Protein AF-A0A851GKM6-F1 (afdb_monomer_lite)

Secondary structure (DSSP, 8-state):
--EEEEEEEETTEEEEEEEEEEEE-SSEEEEEEE-SS-EEEEEEEHHHHH-TT--SPP-EEEEES-----SHHHHHHHHHHHHHHHHHHH-

Structure (mmCIF, N/CA/C/O backbone):
data_AF-A0A851GKM6-F1
#
_entry.id   AF-A0A851GKM6-F1
#
loop_
_atom_site.group_PDB
_atom_site.id
_atom_site.type_symbol
_atom_site.label_atom_id
_atom_site.label_alt_id
_atom_site.label_comp_id
_atom_site.label_asym_id
_atom_site.label_entity_id
_atom_site.label_seq_id
_atom_site.pdbx_PDB_ins_code
_atom_site.Cartn_x
_atom_site.Cartn_y
_atom_site.Cartn_z
_atom_site.occupancy
_atom_site.B_iso_or_equiv
_atom_site.auth_seq_id
_atom_site.auth_comp_id
_atom_site.auth_asym_id
_atom_site.auth_atom_id
_atom_site.pdbx_PDB_model_num
ATOM 1 N N . MET A 1 1 ? -10.585 13.531 2.249 1.00 63.34 1 MET A N 1
ATOM 2 C CA . MET A 1 1 ? -9.996 12.223 1.882 1.00 63.34 1 MET A CA 1
ATOM 3 C C . MET A 1 1 ? -8.528 12.251 2.267 1.00 63.34 1 MET A C 1
ATOM 5 O O . MET A 1 1 ? -7.901 13.280 2.047 1.00 63.34 1 MET A O 1
ATOM 9 N N . LYS A 1 2 ? -8.004 11.197 2.904 1.00 84.38 2 LYS A N 1
ATOM 10 C CA . LYS A 1 2 ? -6.579 11.115 3.266 1.00 84.38 2 LYS A CA 1
ATOM 11 C C . LYS A 1 2 ? -5.785 10.618 2.060 1.00 84.38 2 LYS A C 1
ATOM 13 O O . LYS A 1 2 ? -6.181 9.636 1.432 1.00 84.38 2 LYS A O 1
ATOM 18 N N . GLU A 1 3 ? -4.683 11.290 1.754 1.00 91.19 3 GLU A N 1
ATOM 19 C CA . GLU A 1 3 ? -3.792 10.932 0.654 1.00 91.19 3 GLU A CA 1
ATOM 20 C C . GLU A 1 3 ? -2.350 10.854 1.149 1.00 91.19 3 GLU A C 1
ATOM 22 O O . GLU A 1 3 ? -1.911 11.678 1.953 1.00 91.19 3 GLU A O 1
ATOM 27 N N . PHE A 1 4 ? -1.609 9.873 0.645 1.00 88.94 4 PHE A N 1
ATOM 28 C CA . PHE A 1 4 ? -0.209 9.644 0.969 1.00 88.94 4 PHE A CA 1
ATOM 29 C C . PHE A 1 4 ? 0.597 9.505 -0.316 1.00 88.94 4 PHE A C 1
ATOM 31 O O . PHE A 1 4 ? 0.115 9.020 -1.342 1.00 88.94 4 PHE A O 1
ATOM 38 N N . THR A 1 5 ? 1.860 9.904 -0.247 1.00 93.12 5 THR A N 1
ATOM 39 C CA . THR A 1 5 ? 2.829 9.630 -1.304 1.00 93.12 5 THR A CA 1
ATOM 40 C C . THR A 1 5 ? 3.748 8.511 -0.839 1.00 93.12 5 THR A C 1
ATOM 42 O O . THR A 1 5 ? 4.383 8.636 0.207 1.00 93.12 5 THR A O 1
ATOM 45 N N . LEU A 1 6 ? 3.844 7.438 -1.622 1.00 93.12 6 LEU A N 1
ATOM 46 C CA . LEU A 1 6 ? 4.772 6.339 -1.377 1.00 93.12 6 LEU A CA 1
ATOM 47 C C . LEU A 1 6 ? 5.958 6.463 -2.334 1.00 93.12 6 LEU A C 1
ATOM 49 O O . LEU A 1 6 ? 5.775 6.555 -3.548 1.00 93.12 6 LEU A O 1
ATOM 53 N N . TYR A 1 7 ? 7.166 6.440 -1.783 1.00 92.56 7 TYR A N 1
ATOM 54 C CA . TYR A 1 7 ? 8.407 6.406 -2.552 1.00 92.56 7 TYR A CA 1
ATOM 55 C C . TYR A 1 7 ? 8.951 4.981 -2.516 1.00 92.56 7 TYR A C 1
ATOM 57 O O . TYR A 1 7 ? 9.297 4.476 -1.447 1.00 92.56 7 TYR A O 1
ATOM 65 N N . VAL A 1 8 ? 8.977 4.317 -3.670 1.00 91.69 8 VAL A N 1
ATOM 66 C CA . VAL A 1 8 ? 9.400 2.916 -3.790 1.00 91.69 8 VAL A CA 1
ATOM 67 C C . VAL A 1 8 ? 10.461 2.770 -4.867 1.00 91.69 8 VAL A C 1
ATOM 69 O O . VAL A 1 8 ? 10.334 3.340 -5.947 1.00 91.69 8 VAL A O 1
ATOM 72 N N . THR A 1 9 ? 11.476 1.960 -4.593 1.00 88.69 9 THR A N 1
ATOM 73 C CA . THR A 1 9 ? 12.501 1.596 -5.571 1.00 88.69 9 THR A CA 1
ATOM 74 C C . THR A 1 9 ? 12.209 0.192 -6.088 1.00 88.69 9 THR A C 1
ATOM 76 O O . THR A 1 9 ? 12.072 -0.748 -5.307 1.00 88.69 9 THR A O 1
ATOM 79 N N . HIS A 1 10 ? 12.121 0.032 -7.406 1.00 86.56 10 HIS A N 1
ATOM 80 C CA . HIS A 1 10 ? 11.916 -1.257 -8.061 1.00 86.56 10 HIS A CA 1
ATOM 81 C C . HIS A 1 10 ? 12.838 -1.389 -9.274 1.00 86.56 10 HIS A C 1
ATOM 83 O O . HIS A 1 10 ? 12.843 -0.526 -10.152 1.00 86.56 10 HIS A O 1
ATOM 89 N N . ARG A 1 11 ? 13.632 -2.470 -9.319 1.00 85.56 11 ARG A N 1
ATOM 90 C CA . ARG A 1 11 ? 14.635 -2.730 -10.372 1.00 85.56 11 ARG A CA 1
ATOM 91 C C . ARG A 1 11 ? 15.511 -1.501 -10.663 1.00 85.56 11 ARG A C 1
ATOM 93 O O . ARG A 1 11 ? 15.648 -1.088 -11.810 1.00 85.56 11 ARG A O 1
ATOM 100 N N . LEU A 1 12 ? 16.060 -0.908 -9.596 1.00 85.38 12 LEU A N 1
ATOM 101 C CA . LEU A 1 12 ? 16.941 0.274 -9.626 1.00 85.38 12 LEU A CA 1
ATOM 102 C C . LEU A 1 12 ? 16.286 1.573 -10.132 1.00 85.38 12 LEU A C 1
ATOM 104 O O . LEU A 1 12 ? 16.985 2.544 -10.404 1.00 85.38 12 LEU A O 1
ATOM 108 N N . LYS A 1 13 ? 14.957 1.609 -10.263 1.00 88.62 13 LYS A N 1
ATOM 109 C CA . LYS A 1 13 ? 14.207 2.821 -10.602 1.00 88.62 13 LYS A CA 1
ATOM 110 C C . LYS A 1 13 ? 13.343 3.250 -9.434 1.00 88.62 13 LYS A C 1
ATOM 112 O O . LYS A 1 13 ? 12.678 2.415 -8.821 1.00 88.62 13 LYS A O 1
ATOM 117 N N . ASP A 1 14 ? 13.313 4.549 -9.189 1.00 91.31 14 ASP A N 1
ATOM 118 C CA . ASP A 1 14 ? 12.451 5.138 -8.177 1.00 91.31 14 ASP A CA 1
ATOM 119 C C . ASP A 1 14 ? 11.096 5.505 -8.769 1.00 91.31 14 ASP A C 1
ATOM 121 O O . ASP A 1 14 ? 10.984 6.066 -9.862 1.00 91.31 14 ASP A O 1
ATOM 125 N N . TYR A 1 15 ? 10.051 5.187 -8.018 1.00 89.94 15 TYR A N 1
ATOM 126 C CA . TYR A 1 15 ? 8.673 5.475 -8.363 1.00 89.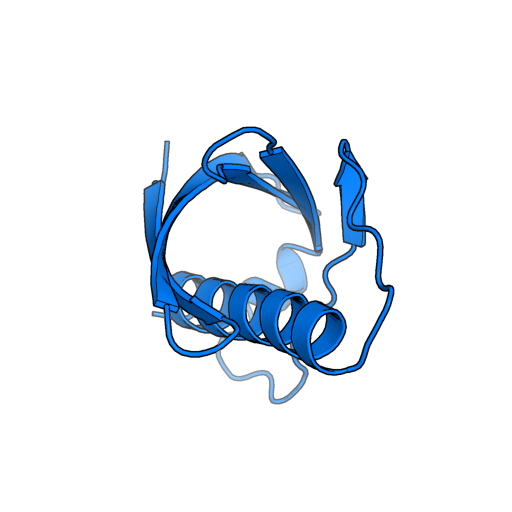94 15 TYR A CA 1
ATOM 127 C C . TYR A 1 15 ? 8.018 6.244 -7.228 1.00 89.94 15 TYR A C 1
ATOM 129 O O . TYR A 1 15 ? 8.143 5.908 -6.047 1.00 89.94 15 TYR A O 1
ATOM 137 N N . LYS A 1 16 ? 7.258 7.262 -7.620 1.00 93.19 16 LYS A N 1
ATOM 138 C CA . LYS A 1 16 ? 6.358 7.997 -6.742 1.00 93.19 16 LYS A CA 1
ATOM 139 C C . LYS A 1 16 ? 4.945 7.481 -6.980 1.00 93.19 16 LYS A C 1
ATOM 141 O O . LYS A 1 16 ? 4.354 7.763 -8.020 1.00 93.19 16 LYS A O 1
ATOM 146 N N . LEU A 1 17 ? 4.421 6.709 -6.036 1.00 94.06 17 LEU A N 1
ATOM 147 C CA . LEU A 1 17 ? 3.058 6.191 -6.085 1.00 94.06 17 LEU A CA 1
ATOM 148 C C . LEU A 1 17 ? 2.150 7.072 -5.234 1.00 94.06 17 LEU A C 1
ATOM 150 O O . LEU A 1 17 ? 2.515 7.475 -4.126 1.00 94.06 17 LEU A O 1
ATOM 154 N N . LYS A 1 18 ? 0.951 7.355 -5.738 1.00 94.88 18 LYS A N 1
ATOM 155 C CA . LYS A 1 18 ? -0.077 8.060 -4.969 1.00 94.88 18 LYS A CA 1
ATOM 156 C C . LYS A 1 18 ? -0.996 7.032 -4.320 1.00 94.88 18 LYS A C 1
ATOM 158 O O . LYS A 1 18 ? -1.465 6.128 -5.002 1.00 94.88 18 LYS A O 1
ATOM 163 N N . ALA A 1 19 ? -1.248 7.164 -3.025 1.00 95.62 19 ALA A N 1
ATOM 164 C CA . ALA A 1 19 ? -2.177 6.319 -2.290 1.00 95.62 19 ALA A CA 1
ATOM 165 C C . ALA A 1 19 ? -3.318 7.171 -1.725 1.00 95.62 19 ALA A C 1
ATOM 167 O O . ALA A 1 19 ? -3.061 8.166 -1.052 1.00 95.62 19 ALA A O 1
ATOM 168 N N . THR A 1 20 ? -4.564 6.779 -1.975 1.00 95.38 20 THR A N 1
ATOM 169 C CA . THR A 1 20 ? -5.755 7.515 -1.528 1.00 95.38 20 THR A CA 1
ATOM 170 C C . THR A 1 20 ? -6.661 6.584 -0.732 1.00 95.38 20 THR A C 1
ATOM 172 O O . THR A 1 20 ? -6.972 5.481 -1.181 1.00 95.38 20 THR A O 1
ATOM 175 N N . VAL A 1 21 ? -7.086 7.017 0.458 1.00 94.12 21 VAL A N 1
ATOM 176 C CA . VAL A 1 21 ? -8.107 6.306 1.243 1.00 94.12 21 VAL A CA 1
ATOM 177 C C . VAL A 1 21 ? -9.464 6.546 0.585 1.00 94.12 21 VAL A C 1
ATOM 179 O O . VAL A 1 21 ? -9.987 7.659 0.636 1.00 94.12 21 VAL A O 1
ATOM 182 N N . GLU A 1 22 ? -10.021 5.507 -0.038 1.00 94.31 22 GLU A N 1
ATOM 183 C CA . GLU A 1 22 ? -11.320 5.571 -0.726 1.00 94.31 22 GLU A CA 1
ATOM 184 C C . GLU A 1 22 ? -12.483 5.252 0.212 1.00 94.31 22 GLU A C 1
ATOM 186 O O . GLU A 1 22 ? -13.591 5.748 0.030 1.00 94.31 22 GLU A O 1
ATOM 191 N N . TYR A 1 23 ? -12.235 4.417 1.221 1.00 93.12 23 TYR A N 1
ATOM 192 C CA . TYR A 1 23 ? -13.247 4.001 2.180 1.00 93.12 23 TYR A CA 1
ATOM 193 C C . TYR A 1 23 ? -12.620 3.756 3.548 1.00 93.12 23 TYR A C 1
ATOM 195 O O . TYR A 1 23 ? -11.572 3.121 3.661 1.00 93.12 23 TYR A O 1
ATOM 203 N N . GLU A 1 24 ? -13.287 4.225 4.594 1.00 90.81 24 GLU A N 1
ATOM 204 C CA . GLU A 1 24 ? -12.874 4.042 5.981 1.00 90.81 24 GLU A CA 1
ATOM 205 C C . GLU A 1 24 ? -14.126 3.793 6.822 1.00 90.81 24 GLU A C 1
ATOM 207 O O . GLU A 1 24 ? -15.084 4.562 6.789 1.00 90.81 24 GLU A O 1
ATOM 212 N N . SER A 1 25 ? -14.126 2.685 7.555 1.00 90.62 25 SER A N 1
ATOM 213 C CA . SER A 1 25 ? -15.185 2.304 8.488 1.00 90.62 25 SER A CA 1
ATOM 214 C C . SER A 1 25 ? -14.562 1.774 9.772 1.00 90.62 25 SER A C 1
ATOM 216 O O . SER A 1 25 ? -13.361 1.530 9.841 1.00 90.62 25 SER A O 1
ATOM 218 N N . ASN A 1 26 ? -15.386 1.491 10.780 1.00 86.38 26 ASN A N 1
ATOM 219 C CA . ASN A 1 26 ? -14.905 0.864 12.009 1.00 86.38 26 ASN A CA 1
ATOM 220 C C . ASN A 1 26 ? -14.373 -0.563 11.814 1.00 86.38 26 ASN A C 1
ATOM 222 O O . ASN A 1 26 ? -13.729 -1.062 12.725 1.00 86.38 26 ASN A O 1
ATOM 226 N N . GLN A 1 27 ? -14.635 -1.222 10.682 1.00 87.38 27 GLN A N 1
ATOM 227 C CA . GLN A 1 27 ? -14.241 -2.616 10.445 1.00 87.38 27 GLN A CA 1
ATOM 228 C C . GLN A 1 27 ? -13.127 -2.740 9.410 1.00 87.38 27 GLN A C 1
ATOM 230 O O . GLN A 1 27 ? -12.171 -3.483 9.619 1.00 87.38 27 GLN A O 1
ATOM 235 N N . ILE A 1 28 ? -13.225 -1.992 8.314 1.00 91.88 28 IL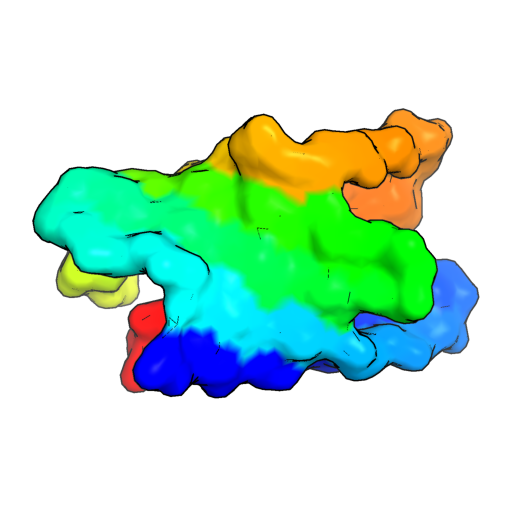E A N 1
ATOM 236 C CA . ILE A 1 28 ? -12.294 -2.070 7.190 1.00 91.88 28 ILE A CA 1
ATOM 237 C C . ILE A 1 28 ? -11.874 -0.685 6.709 1.00 91.88 28 ILE A C 1
ATOM 239 O O . ILE A 1 28 ? -12.618 0.290 6.846 1.00 91.88 28 ILE A O 1
ATOM 243 N N . MET A 1 29 ? -10.702 -0.632 6.089 1.00 92.75 29 MET A N 1
ATOM 244 C CA . MET A 1 29 ? -10.213 0.510 5.330 1.00 92.75 29 MET A CA 1
ATOM 245 C C . MET A 1 29 ? -9.790 0.040 3.9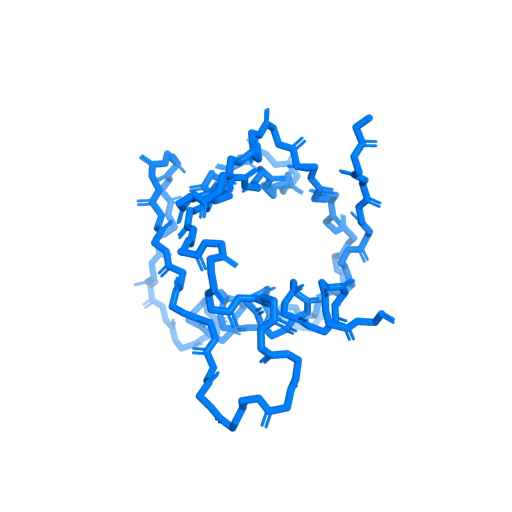41 1.00 92.75 29 MET A C 1
ATOM 247 O O . MET A 1 29 ? -9.258 -1.059 3.784 1.00 92.75 29 MET A O 1
ATOM 251 N N . ARG A 1 30 ? -10.059 0.871 2.930 1.00 94.94 30 ARG A N 1
ATOM 252 C CA . ARG A 1 30 ? -9.659 0.637 1.543 1.00 94.94 30 ARG A CA 1
ATOM 253 C C . ARG A 1 30 ? -8.792 1.772 1.041 1.00 94.94 30 ARG A C 1
ATOM 255 O O . ARG A 1 30 ? -9.164 2.942 1.144 1.00 94.94 30 ARG A O 1
ATOM 262 N N . ILE A 1 31 ? -7.654 1.406 0.472 1.00 95.25 31 ILE A N 1
ATOM 263 C CA . ILE A 1 31 ? -6.664 2.331 -0.061 1.00 95.25 31 ILE A CA 1
ATOM 264 C C . ILE A 1 31 ? -6.392 1.970 -1.510 1.00 95.25 31 ILE A C 1
ATOM 266 O O . ILE A 1 31 ? -5.963 0.854 -1.804 1.00 95.25 31 ILE A O 1
ATOM 270 N N . ARG A 1 32 ? -6.594 2.927 -2.414 1.00 96.00 32 ARG A N 1
ATOM 271 C CA . ARG A 1 32 ? -6.176 2.785 -3.803 1.00 96.00 32 ARG A CA 1
ATOM 272 C C . ARG A 1 32 ? -4.756 3.297 -3.965 1.00 96.00 32 ARG A C 1
ATOM 274 O O . ARG A 1 32 ? -4.483 4.460 -3.686 1.00 96.00 32 ARG A O 1
ATOM 281 N N . VAL A 1 33 ? -3.862 2.436 -4.435 1.00 94.88 33 VAL A N 1
ATOM 282 C CA . VAL A 1 33 ? -2.489 2.776 -4.815 1.00 94.88 33 VAL A CA 1
ATOM 283 C C . VAL A 1 33 ? -2.430 2.914 -6.331 1.00 94.88 33 VAL A C 1
ATOM 285 O O . VAL A 1 33 ? -2.706 1.971 -7.071 1.00 94.88 33 VAL A O 1
ATOM 288 N N . LEU A 1 34 ? -2.077 4.105 -6.793 1.00 92.81 34 LEU A N 1
ATOM 289 C CA . LEU A 1 34 ? -1.962 4.468 -8.196 1.00 92.81 34 LEU A CA 1
ATOM 290 C C . LEU A 1 34 ? -0.513 4.278 -8.650 1.00 92.81 34 LEU A C 1
ATOM 292 O O . LEU A 1 34 ? 0.394 4.981 -8.197 1.00 92.81 34 LEU A O 1
ATOM 296 N N . GLY A 1 35 ? -0.308 3.322 -9.552 1.00 87.00 35 GLY A N 1
ATOM 297 C CA . GLY A 1 35 ? 0.896 3.219 -10.367 1.00 87.00 35 GLY A CA 1
ATOM 298 C C . GLY A 1 35 ? 0.766 4.011 -11.666 1.00 87.00 35 GLY A C 1
ATOM 299 O O . GLY A 1 35 ? -0.266 4.607 -11.959 1.00 87.00 35 GLY A O 1
ATOM 300 N N . THR A 1 36 ? 1.816 3.981 -12.488 1.00 82.56 36 THR A N 1
ATOM 301 C CA . THR A 1 36 ? 1.881 4.770 -13.731 1.00 82.56 36 THR A CA 1
ATOM 302 C C . THR A 1 36 ? 0.795 4.407 -14.747 1.00 82.56 36 THR A C 1
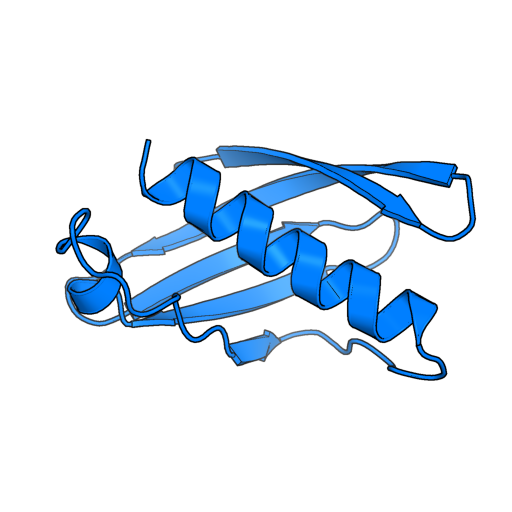ATOM 304 O O . THR A 1 36 ? 0.319 5.274 -15.469 1.00 82.56 36 THR A O 1
ATOM 307 N N . LYS A 1 37 ? 0.419 3.125 -14.839 1.00 83.88 37 LYS A N 1
ATOM 308 C CA . LYS A 1 37 ? -0.558 2.624 -15.831 1.00 83.88 37 LYS A CA 1
ATOM 309 C C . LYS A 1 37 ? -1.743 1.880 -15.222 1.00 83.88 37 LYS A C 1
ATOM 311 O O . LYS A 1 37 ? -2.710 1.593 -15.917 1.00 83.88 37 LYS A O 1
ATOM 316 N N . ARG A 1 38 ? -1.636 1.472 -13.960 1.00 88.12 38 ARG A N 1
ATOM 317 C CA . ARG A 1 38 ? -2.596 0.599 -13.277 1.00 88.12 38 ARG A CA 1
ATOM 318 C C . ARG A 1 38 ? -2.741 1.050 -11.835 1.00 88.12 38 ARG A C 1
ATOM 320 O O . ARG A 1 38 ? -1.857 1.720 -11.308 1.00 88.12 38 ARG A O 1
ATOM 327 N N . SER A 1 39 ? -3.833 0.645 -11.204 1.00 92.81 39 SER A N 1
ATOM 328 C CA . SER A 1 39 ? -4.059 0.855 -9.778 1.00 92.81 39 SER A CA 1
ATOM 329 C C . SER A 1 39 ? -4.315 -0.467 -9.067 1.00 92.81 39 SER A C 1
ATOM 331 O O . SER A 1 39 ? -4.723 -1.445 -9.696 1.00 92.81 39 SER A O 1
ATOM 333 N N . LEU A 1 40 ? -4.054 -0.480 -7.764 1.00 94.06 40 LEU A N 1
ATOM 334 C CA . LEU A 1 40 ? -4.410 -1.564 -6.859 1.00 94.06 40 LEU A CA 1
ATOM 335 C C . LEU A 1 40 ? -5.334 -1.011 -5.786 1.00 94.06 40 LEU A C 1
ATOM 337 O O . LEU A 1 40 ? -5.010 0.006 -5.176 1.00 94.06 40 LEU A O 1
ATOM 341 N N . LEU A 1 41 ? -6.446 -1.691 -5.528 1.00 95.50 41 LEU A N 1
ATOM 342 C CA . LEU A 1 41 ? -7.264 -1.430 -4.352 1.00 95.50 41 LEU A CA 1
ATOM 343 C C . LEU A 1 41 ? -6.884 -2.429 -3.268 1.00 95.50 41 LEU A C 1
ATOM 345 O O . LEU A 1 41 ? -7.057 -3.637 -3.433 1.00 95.50 41 LEU A O 1
ATOM 349 N N . LEU A 1 42 ? -6.371 -1.913 -2.162 1.00 94.88 42 LEU A N 1
ATOM 350 C CA . LEU A 1 42 ? -5.972 -2.683 -0.998 1.00 94.88 42 LEU A CA 1
ATOM 351 C C . LEU A 1 42 ? -7.014 -2.518 0.099 1.00 94.88 42 LEU A C 1
ATOM 353 O O . LEU A 1 42 ? -7.504 -1.417 0.323 1.00 94.88 42 LEU A O 1
ATOM 357 N N . GLU A 1 43 ? -7.330 -3.598 0.800 1.00 94.81 43 GLU A N 1
ATOM 358 C CA . GLU A 1 43 ? -8.220 -3.592 1.956 1.00 94.81 43 GLU A CA 1
ATOM 359 C C . GLU A 1 43 ? -7.527 -4.208 3.166 1.00 94.81 43 GLU A C 1
ATOM 361 O O . GLU A 1 43 ? -6.829 -5.220 3.053 1.00 94.81 43 GLU A O 1
ATOM 366 N N . ASN A 1 44 ? -7.755 -3.617 4.332 1.00 91.81 44 ASN A N 1
ATOM 367 C CA . ASN A 1 44 ? -7.315 -4.147 5.612 1.00 91.81 44 ASN A CA 1
ATOM 368 C C . ASN A 1 44 ? -8.394 -3.983 6.689 1.00 91.81 44 ASN A C 1
ATOM 370 O O . ASN A 1 44 ? -9.342 -3.211 6.541 1.00 91.81 44 ASN A O 1
ATOM 374 N N . ASN A 1 45 ? -8.214 -4.686 7.809 1.00 87.19 45 ASN A N 1
ATOM 375 C CA . ASN A 1 45 ? -9.068 -4.534 8.985 1.00 87.19 45 ASN A CA 1
ATOM 376 C C . ASN A 1 45 ? -8.670 -3.280 9.775 1.00 87.19 45 ASN A C 1
ATOM 378 O O . ASN A 1 45 ? -7.600 -3.228 10.385 1.00 87.19 45 ASN A O 1
ATOM 382 N N . TYR A 1 46 ? -9.557 -2.290 9.810 1.00 81.56 46 TYR A N 1
ATOM 383 C CA . TYR A 1 46 ? -9.330 -1.001 10.462 1.00 81.56 46 TYR A CA 1
ATOM 384 C C . TYR A 1 46 ? -9.137 -1.075 11.992 1.00 81.56 46 TYR A C 1
ATOM 386 O O . TYR A 1 46 ? -8.266 -0.372 12.504 1.00 81.56 46 TYR A O 1
ATOM 394 N N . PRO A 1 47 ? -9.830 -1.947 12.758 1.00 73.25 47 PRO A N 1
ATOM 395 C CA . PRO A 1 47 ? -9.570 -2.111 14.190 1.00 73.25 47 PRO A CA 1
ATOM 396 C C . PRO A 1 47 ? -8.115 -2.446 14.525 1.00 73.25 47 PRO A C 1
ATOM 398 O O . PRO A 1 47 ? -7.617 -2.032 15.569 1.00 73.25 47 PRO A O 1
ATOM 401 N N . LEU A 1 48 ? -7.415 -3.166 13.637 1.00 70.12 48 LEU A N 1
ATOM 402 C CA . LEU A 1 48 ? -6.003 -3.503 13.830 1.00 70.12 48 LEU A CA 1
ATOM 403 C C . LEU A 1 48 ? -5.093 -2.273 13.711 1.00 70.12 48 LEU A C 1
ATOM 405 O O . LEU A 1 48 ? -4.038 -2.254 14.337 1.00 70.12 48 LEU A O 1
ATOM 409 N N . LEU A 1 49 ? -5.506 -1.245 12.959 1.00 69.62 49 LEU A N 1
ATOM 410 C CA . LEU A 1 49 ? -4.778 0.023 12.841 1.00 69.62 49 LEU A CA 1
ATOM 411 C C . LEU A 1 49 ? -4.848 0.856 14.119 1.00 69.62 49 LEU A C 1
ATOM 413 O O . LEU A 1 49 ? -3.853 1.463 14.501 1.00 69.62 49 LEU A O 1
ATOM 417 N N . LYS A 1 50 ? -6.011 0.881 14.788 1.00 67.94 50 LYS A N 1
ATOM 418 C CA . LYS A 1 50 ? -6.207 1.682 16.010 1.00 67.94 50 LYS A CA 1
ATOM 419 C C . LYS A 1 50 ? -5.291 1.246 17.153 1.00 67.94 50 LYS A C 1
ATOM 421 O O . LYS A 1 50 ? -4.922 2.070 17.982 1.00 67.94 50 LYS A O 1
ATOM 426 N N . ASN A 1 51 ? -4.887 -0.024 17.179 1.00 70.06 51 ASN A N 1
ATOM 427 C CA . ASN A 1 51 ? -3.845 -0.503 18.083 1.00 70.06 51 ASN A CA 1
ATOM 428 C C . ASN A 1 51 ? -2.457 -0.171 17.517 1.00 70.06 51 ASN A C 1
ATOM 430 O O . ASN A 1 51 ? -1.733 -1.048 17.045 1.00 70.06 51 ASN A O 1
ATOM 434 N N . THR A 1 52 ? -2.067 1.099 17.604 1.00 63.78 52 THR A N 1
ATOM 435 C CA . THR A 1 52 ? -0.756 1.607 17.159 1.00 63.78 52 THR A CA 1
ATOM 436 C C . THR A 1 52 ? 0.427 0.873 17.810 1.00 63.78 52 THR A C 1
ATOM 438 O O . THR A 1 52 ? 1.446 0.662 17.158 1.00 63.78 52 THR A O 1
ATOM 441 N N . ASN A 1 53 ? 0.258 0.371 19.040 1.00 67.19 53 ASN A N 1
ATOM 442 C CA . ASN A 1 53 ? 1.255 -0.421 19.781 1.00 67.19 53 ASN A CA 1
ATOM 443 C C . ASN A 1 53 ? 1.273 -1.924 19.435 1.00 67.19 53 ASN A C 1
ATOM 445 O O . ASN A 1 53 ? 2.024 -2.699 20.033 1.00 67.19 53 ASN A O 1
ATOM 449 N N . SER A 1 54 ? 0.439 -2.377 18.496 1.00 68.00 54 SER A N 1
ATOM 450 C CA . SER A 1 54 ? 0.442 -3.774 18.069 1.00 68.00 54 SER A CA 1
ATOM 451 C C . SER A 1 54 ? 1.717 -4.096 17.286 1.00 68.00 54 SER A C 1
ATOM 453 O O . SER A 1 54 ? 1.966 -3.535 16.218 1.00 68.00 54 SER A O 1
ATOM 455 N N . LYS A 1 55 ? 2.475 -5.087 17.777 1.00 68.94 55 LYS A N 1
ATOM 456 C CA . LYS A 1 55 ? 3.590 -5.716 17.043 1.00 68.94 55 LYS A CA 1
ATOM 457 C C . LYS A 1 55 ? 3.123 -6.555 15.847 1.00 68.94 55 LYS A C 1
ATOM 459 O O . LYS A 1 55 ? 3.949 -6.988 15.051 1.00 68.94 55 LYS A O 1
ATOM 464 N N . LYS A 1 56 ? 1.817 -6.829 15.725 1.00 70.31 56 LYS A N 1
ATOM 465 C CA . LYS A 1 56 ? 1.263 -7.521 14.555 1.00 70.31 56 LYS A CA 1
ATOM 466 C C . LYS A 1 56 ? 1.150 -6.529 13.398 1.00 70.31 56 LYS A C 1
ATOM 468 O O . LYS A 1 56 ? 0.494 -5.498 13.555 1.00 70.31 56 LYS A O 1
ATOM 473 N N . GLY A 1 57 ? 1.776 -6.870 12.272 1.00 71.31 57 GLY A N 1
ATOM 474 C CA . GLY A 1 57 ? 1.666 -6.122 11.021 1.00 71.31 57 GLY A CA 1
ATOM 475 C C . GLY A 1 57 ? 0.242 -6.137 10.468 1.00 71.31 57 GLY A C 1
ATOM 476 O O . GLY A 1 57 ? -0.559 -7.029 10.775 1.00 71.31 57 GLY A O 1
ATOM 477 N N . ILE A 1 58 ? -0.082 -5.137 9.657 1.00 84.00 58 ILE A N 1
ATOM 478 C CA . ILE A 1 58 ? -1.396 -5.030 9.028 1.00 84.00 58 ILE A CA 1
ATOM 479 C C . ILE A 1 58 ? -1.493 -6.062 7.908 1.00 84.00 58 ILE A C 1
ATOM 481 O O . ILE A 1 58 ? -0.683 -6.088 6.984 1.00 84.00 58 ILE A O 1
ATOM 485 N N . GLN A 1 59 ? -2.528 -6.898 7.959 1.00 86.25 59 GLN A N 1
ATOM 486 C CA . GLN A 1 59 ? -2.835 -7.794 6.851 1.00 86.25 59 GLN A CA 1
ATOM 487 C C . GLN A 1 59 ? -3.560 -7.026 5.748 1.00 86.25 59 GLN A C 1
ATOM 489 O O . GLN A 1 59 ? -4.692 -6.573 5.938 1.00 86.25 59 GLN A O 1
ATOM 494 N N . TRP A 1 60 ? -2.903 -6.918 4.598 1.00 90.31 60 TRP A N 1
ATOM 495 C CA . TRP A 1 60 ? -3.445 -6.312 3.390 1.00 90.31 60 TRP A CA 1
ATOM 496 C C . TRP A 1 60 ? -3.965 -7.381 2.434 1.00 90.31 60 TRP A C 1
ATOM 498 O O . TRP A 1 60 ? -3.345 -8.427 2.245 1.00 90.31 60 TRP A O 1
ATOM 508 N N . LYS A 1 61 ? -5.105 -7.103 1.807 1.00 91.75 61 LYS A N 1
ATOM 509 C CA . LYS A 1 61 ? -5.694 -7.923 0.747 1.00 91.75 61 LYS A CA 1
ATOM 510 C C . LYS A 1 61 ? -5.890 -7.073 -0.497 1.00 91.75 61 LYS A C 1
ATOM 512 O O . LYS A 1 61 ? -6.395 -5.959 -0.402 1.00 91.75 61 LYS A O 1
ATOM 517 N N . ILE A 1 62 ? -5.539 -7.606 -1.662 1.00 92.19 62 ILE A N 1
ATOM 518 C CA . ILE A 1 62 ? -5.861 -6.970 -2.942 1.00 92.19 62 ILE A CA 1
ATOM 519 C C . ILE A 1 62 ? -7.335 -7.264 -3.244 1.00 92.19 62 ILE A C 1
ATOM 521 O O . ILE A 1 62 ? -7.735 -8.425 -3.305 1.00 92.19 62 ILE A O 1
ATOM 525 N N . ARG A 1 63 ? -8.150 -6.216 -3.380 1.00 93.31 63 ARG A N 1
ATOM 526 C CA . ARG A 1 63 ? -9.575 -6.306 -3.735 1.00 93.31 63 ARG A CA 1
ATOM 527 C C . ARG A 1 63 ? -9.819 -6.068 -5.215 1.00 93.31 63 ARG A C 1
ATOM 529 O O . ARG A 1 63 ? -10.620 -6.775 -5.812 1.00 93.31 63 ARG A O 1
ATOM 536 N N . GLU A 1 64 ? -9.120 -5.098 -5.793 1.00 91.50 64 GLU A N 1
ATOM 537 C CA . GLU A 1 64 ? -9.197 -4.779 -7.217 1.00 91.50 64 GLU A CA 1
ATOM 538 C C . GLU A 1 64 ? -7.805 -4.529 -7.786 1.00 91.50 64 GLU A C 1
ATOM 540 O O . GLU A 1 64 ? -6.889 -4.084 -7.087 1.00 91.50 64 GLU A O 1
ATOM 545 N N . GLY A 1 65 ? -7.682 -4.765 -9.089 1.00 86.81 65 GLY A N 1
ATOM 546 C CA . GLY A 1 65 ? -6.409 -4.740 -9.788 1.00 86.81 65 GLY A CA 1
ATOM 547 C C . GLY A 1 65 ? -5.699 -6.089 -9.721 1.00 86.81 65 GLY A C 1
ATOM 548 O O . GLY A 1 65 ? -6.041 -6.977 -8.942 1.00 86.81 65 GLY A O 1
ATOM 549 N N . HIS A 1 66 ? -4.711 -6.248 -10.592 1.00 80.38 66 HIS A N 1
ATOM 550 C CA . HIS A 1 66 ? -3.895 -7.448 -10.660 1.00 80.38 66 HIS A CA 1
ATOM 551 C C . HIS A 1 66 ? -2.433 -7.056 -10.495 1.00 80.38 66 HIS A C 1
ATOM 553 O O . HIS A 1 66 ? -1.929 -6.199 -11.231 1.00 80.38 66 HIS A O 1
ATOM 559 N N . PHE A 1 67 ? -1.778 -7.686 -9.527 1.00 80.88 67 PHE A N 1
ATOM 560 C CA . PHE A 1 67 ? -0.343 -7.597 -9.333 1.00 80.88 67 PHE A CA 1
ATOM 561 C C . PHE A 1 67 ? 0.253 -8.948 -9.713 1.00 80.88 67 PHE A C 1
ATOM 563 O O . PHE A 1 67 ? 0.105 -9.926 -8.985 1.00 80.88 67 PHE A O 1
ATOM 570 N N . ASP A 1 68 ? 0.838 -8.994 -10.905 1.00 76.62 68 ASP A N 1
ATOM 571 C CA . ASP A 1 68 ? 1.427 -10.207 -11.457 1.00 76.62 68 ASP A CA 1
ATOM 572 C C . ASP A 1 68 ? 2.808 -10.395 -10.829 1.00 76.62 68 ASP A C 1
ATOM 574 O O . ASP A 1 68 ? 3.728 -9.621 -11.099 1.00 76.62 68 ASP A O 1
ATOM 578 N N . VAL A 1 69 ? 2.920 -11.365 -9.926 1.00 78.06 69 VAL A N 1
ATOM 579 C CA . VAL A 1 69 ? 4.181 -11.692 -9.263 1.00 78.06 69 VAL A CA 1
ATOM 580 C C . VAL A 1 69 ? 4.924 -12.674 -10.154 1.00 78.06 69 VAL A C 1
ATOM 582 O O . VAL A 1 69 ? 4.695 -13.881 -10.082 1.00 78.06 69 VAL A O 1
ATOM 585 N N . LYS A 1 70 ? 5.802 -12.152 -11.012 1.00 81.94 70 LYS A N 1
ATOM 586 C CA . LYS A 1 70 ? 6.611 -12.991 -11.906 1.00 81.94 70 LYS A CA 1
ATOM 587 C C . LYS A 1 70 ? 7.943 -13.377 -11.288 1.00 81.94 70 LYS A C 1
ATOM 589 O O . LYS A 1 70 ? 8.479 -14.433 -11.609 1.00 81.94 70 LYS A O 1
ATOM 594 N N . ASP A 1 71 ? 8.472 -12.523 -10.417 1.00 83.56 71 ASP A N 1
ATOM 595 C CA . ASP A 1 71 ? 9.744 -12.741 -9.742 1.00 83.56 71 ASP A CA 1
ATOM 596 C C . ASP A 1 71 ? 9.787 -12.151 -8.318 1.00 83.56 71 ASP A C 1
ATOM 598 O O . ASP A 1 71 ? 8.822 -11.588 -7.783 1.00 83.56 71 ASP A O 1
ATOM 602 N N . GLU A 1 72 ? 10.937 -12.330 -7.667 1.00 83.88 72 GLU A N 1
ATOM 603 C CA . GLU A 1 72 ? 11.176 -11.862 -6.305 1.00 83.88 72 GLU A CA 1
ATOM 604 C C . GLU A 1 72 ? 11.145 -10.328 -6.196 1.00 83.88 72 GLU A C 1
ATOM 606 O O . GLU A 1 72 ? 10.697 -9.788 -5.182 1.00 83.88 72 GLU A O 1
ATOM 611 N N . HIS A 1 73 ? 11.577 -9.597 -7.229 1.00 83.31 73 HIS A N 1
ATOM 612 C CA . HIS A 1 73 ? 11.575 -8.134 -7.202 1.00 83.31 73 HIS A CA 1
ATOM 613 C C . HIS A 1 73 ? 10.154 -7.578 -7.177 1.00 83.31 73 HIS A C 1
ATOM 615 O O . HIS A 1 73 ? 9.885 -6.635 -6.424 1.00 83.31 73 HIS A O 1
ATOM 621 N N . ASP A 1 74 ? 9.246 -8.198 -7.930 1.00 84.56 74 ASP A N 1
ATOM 622 C CA . ASP A 1 74 ? 7.835 -7.823 -7.938 1.00 84.56 74 ASP A CA 1
ATOM 623 C C . ASP A 1 74 ? 7.213 -8.077 -6.547 1.00 84.56 74 ASP A C 1
ATOM 625 O O . ASP A 1 74 ? 6.572 -7.193 -5.973 1.00 84.56 74 ASP A O 1
ATOM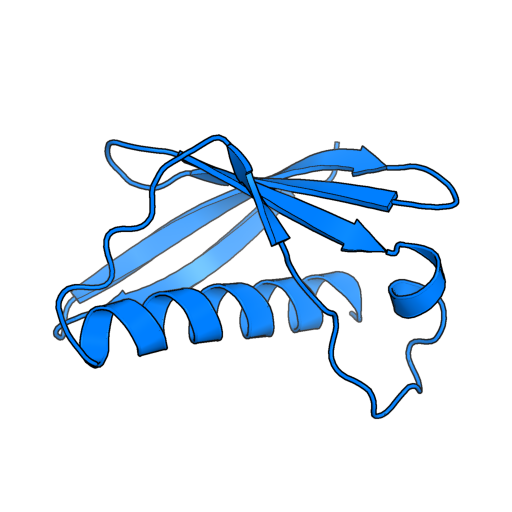 629 N N . SER A 1 75 ? 7.487 -9.238 -5.936 1.00 85.62 75 SER A N 1
ATOM 630 C CA . SER A 1 75 ? 7.047 -9.551 -4.560 1.00 85.62 75 SER A CA 1
ATOM 631 C C . SER A 1 75 ? 7.536 -8.511 -3.544 1.00 85.62 75 SER A C 1
ATOM 633 O O . SER A 1 75 ? 6.766 -8.031 -2.708 1.00 85.62 75 SER A O 1
ATOM 635 N N . ARG A 1 76 ? 8.816 -8.124 -3.631 1.00 88.56 76 ARG A N 1
ATOM 636 C CA . ARG A 1 76 ? 9.430 -7.124 -2.744 1.00 88.56 76 ARG A CA 1
ATOM 637 C C . ARG A 1 76 ? 8.802 -5.742 -2.914 1.00 88.56 76 ARG A C 1
ATOM 639 O O . ARG A 1 76 ? 8.631 -5.040 -1.920 1.00 88.56 76 ARG A O 1
ATOM 646 N N . LEU A 1 77 ? 8.423 -5.351 -4.133 1.00 89.56 77 LEU A N 1
ATOM 647 C CA . LEU A 1 77 ? 7.715 -4.091 -4.371 1.00 89.56 77 LEU A CA 1
ATOM 648 C C . LEU A 1 77 ? 6.368 -4.065 -3.637 1.00 89.56 77 LEU A C 1
ATOM 650 O O . LEU A 1 77 ? 6.059 -3.079 -2.967 1.00 89.56 77 LEU A O 1
ATOM 654 N N . LEU A 1 78 ? 5.587 -5.144 -3.725 1.00 89.56 78 LEU A N 1
ATOM 655 C CA . LEU A 1 78 ? 4.293 -5.229 -3.048 1.00 89.56 78 LEU A CA 1
ATOM 656 C C . LEU A 1 78 ? 4.448 -5.167 -1.521 1.00 89.56 78 LEU A C 1
ATOM 658 O O . LEU A 1 78 ? 3.757 -4.389 -0.863 1.00 89.56 78 LEU A O 1
ATOM 662 N N . MET A 1 79 ? 5.409 -5.913 -0.971 1.00 89.75 79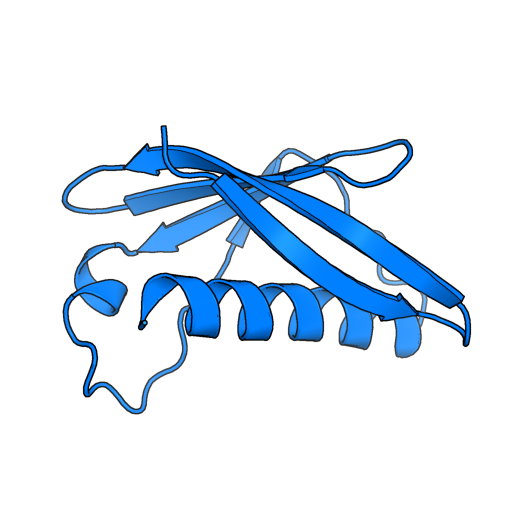 MET A N 1
ATOM 663 C CA . MET A 1 79 ? 5.732 -5.861 0.458 1.00 89.75 79 MET A CA 1
ATOM 664 C C . MET A 1 79 ? 6.152 -4.456 0.892 1.00 89.75 79 MET A C 1
ATOM 666 O O . MET A 1 79 ? 5.670 -3.946 1.903 1.00 89.75 79 MET A O 1
ATOM 670 N N . ARG A 1 80 ? 6.973 -3.776 0.085 1.00 91.75 80 ARG A N 1
ATOM 671 C CA . ARG A 1 80 ? 7.405 -2.409 0.374 1.00 91.75 80 ARG A CA 1
ATOM 672 C C . ARG A 1 80 ? 6.244 -1.416 0.382 1.00 91.75 80 ARG A C 1
ATOM 674 O O . ARG A 1 80 ? 6.217 -0.514 1.216 1.00 91.75 80 ARG A O 1
ATOM 681 N N . ILE A 1 81 ? 5.278 -1.576 -0.523 1.00 92.50 81 ILE A N 1
ATOM 682 C CA . ILE A 1 81 ? 4.050 -0.770 -0.528 1.00 92.50 81 ILE A CA 1
ATOM 683 C C . ILE A 1 81 ? 3.283 -0.973 0.786 1.00 92.50 81 ILE A C 1
ATOM 685 O O . ILE A 1 81 ? 2.880 0.013 1.401 1.00 92.50 81 ILE A O 1
ATOM 689 N N . PHE A 1 82 ? 3.123 -2.217 1.247 1.00 91.94 82 PHE A N 1
ATOM 690 C CA . PHE A 1 82 ? 2.424 -2.521 2.501 1.00 91.94 82 PHE A CA 1
ATOM 691 C C . PHE A 1 82 ? 3.102 -1.899 3.723 1.00 91.94 82 PHE A C 1
ATOM 693 O O . PHE A 1 82 ? 2.424 -1.270 4.535 1.00 91.94 82 PHE A O 1
ATOM 700 N N . GLU A 1 83 ? 4.428 -2.005 3.825 1.00 89.88 83 GLU A N 1
ATOM 701 C CA . GLU A 1 83 ? 5.212 -1.390 4.904 1.00 89.88 83 GLU A CA 1
ATOM 702 C C . GLU A 1 83 ? 5.054 0.133 4.940 1.00 89.88 83 GLU A C 1
ATOM 704 O O . GLU A 1 83 ? 4.856 0.723 6.002 1.00 89.88 83 GLU A O 1
ATOM 709 N N . LEU A 1 84 ? 5.137 0.788 3.778 1.00 92.00 84 LEU A N 1
ATOM 710 C CA . LEU A 1 84 ? 5.018 2.242 3.703 1.00 92.00 84 LEU A CA 1
ATOM 711 C C . LEU A 1 84 ? 3.598 2.705 4.023 1.00 92.00 84 LEU A C 1
ATOM 713 O O . LEU A 1 84 ? 3.433 3.734 4.676 1.00 92.00 84 LEU A O 1
ATOM 717 N N . LEU A 1 85 ? 2.575 1.964 3.593 1.00 90.94 85 LEU A N 1
ATOM 718 C CA . LEU A 1 85 ? 1.193 2.243 3.981 1.00 90.94 85 LEU A CA 1
ATOM 719 C C . LEU A 1 85 ? 1.015 2.106 5.492 1.00 90.94 85 LEU A C 1
ATOM 721 O O . LEU A 1 85 ? 0.483 3.015 6.121 1.00 90.94 85 LEU A O 1
ATOM 725 N N . GLU A 1 86 ? 1.514 1.021 6.082 1.00 89.00 86 GLU A N 1
ATOM 726 C CA . GLU A 1 86 ? 1.482 0.805 7.528 1.00 89.00 86 GLU A CA 1
ATOM 727 C C . GLU A 1 86 ? 2.150 1.950 8.294 1.00 89.00 86 GLU A C 1
ATOM 729 O O . GLU A 1 86 ? 1.555 2.509 9.214 1.00 89.00 86 GLU A O 1
ATOM 734 N N . TYR A 1 87 ? 3.351 2.345 7.875 1.00 88.38 87 TYR A N 1
ATOM 735 C CA . TYR A 1 87 ? 4.088 3.454 8.472 1.00 88.38 87 TYR A CA 1
ATOM 736 C C . TYR A 1 87 ? 3.320 4.781 8.397 1.00 88.38 87 TYR A C 1
ATOM 738 O O . TYR A 1 87 ? 3.263 5.514 9.381 1.00 88.38 87 TYR A O 1
ATOM 746 N N . ASN A 1 88 ? 2.707 5.094 7.251 1.00 88.12 88 ASN A N 1
ATOM 747 C CA . ASN A 1 88 ? 1.934 6.329 7.088 1.00 88.12 88 ASN A CA 1
ATOM 748 C C . ASN A 1 88 ? 0.614 6.319 7.873 1.00 88.12 88 ASN A C 1
ATOM 750 O O . ASN A 1 88 ? 0.136 7.385 8.244 1.00 88.12 88 ASN A O 1
ATOM 754 N N . LEU A 1 89 ? 0.027 5.147 8.127 1.00 85.19 89 LEU A N 1
ATOM 755 C CA . LEU A 1 89 ? -1.212 5.015 8.900 1.00 85.19 89 LEU A CA 1
ATOM 756 C C . LEU A 1 89 ? -0.988 5.006 10.416 1.00 85.19 89 LEU A C 1
ATOM 758 O O . LEU A 1 89 ? -1.905 5.357 11.153 1.00 85.19 89 LEU A O 1
ATOM 762 N N . LYS A 1 90 ? 0.191 4.566 10.875 1.00 80.81 90 LYS A N 1
ATOM 763 C CA . LYS A 1 90 ? 0.572 4.522 12.298 1.00 80.81 90 LYS A CA 1
ATOM 764 C C . LYS A 1 90 ? 1.278 5.792 12.795 1.00 80.81 90 LYS A C 1
ATOM 766 O O . LYS A 1 90 ? 1.537 5.880 13.993 1.00 80.81 90 LYS A O 1
ATOM 771 N N . LYS A 1 91 ? 1.623 6.718 11.897 1.00 71.56 91 LYS A N 1
ATOM 772 C CA . LYS A 1 91 ? 2.104 8.064 12.242 1.00 71.56 91 LYS A CA 1
ATOM 773 C C . LYS A 1 91 ? 1.007 8.891 12.900 1.00 71.56 91 LYS A C 1
ATOM 775 O O . LYS A 1 91 ? 1.358 9.617 13.851 1.00 71.56 91 LYS A O 1
#

pLDDT: mean 86.39, std 8.38, range [63.34, 96.0]

Sequence (91 aa):
MKEFTLYVTHRLKDYKLKATVEYESNQIMRIRVLGTKRSLLLENNYPLLKNTNSKKGIQWKIREGHFDVKDEHDSRLLMRIFELLEYNLKK

Radius of gyration: 12.91 Å; chains: 1; bounding box: 32×25×36 Å

Foldseek 3Di:
DDKDWAWDAFPNDIDTWIKDFPDDDQFKTWIWIDDPPWIWIKMWGVPVLVPLVDPDAIDIDTPDDDQDCPDPRSVVRVVSVSVVVSVVSSD